Protein AF-A0A0G0CCH8-F1 (afdb_monomer_lite)

Secondary structure (DSSP, 8-state):
--HHHHHHHHHHHHHHHHHHHHHHS--PPPHHHHHHHHHHHHHHHHHHTT-HHHHHHHHHHHHHHHHHHTT--SSHHHHHHHTGGG-S-HHHHHHHHHHHHHHHHSTT----HHHHHHHHHHHHHHHHHTT---

pLDDT: mean 93.53, std 8.21, range [60.0, 98.62]

Sequence (134 aa):
MDLIFLFIIIFIIADILFAFFIIKKRKKISAKDLKFIKNKWQKIKNIFENDPKSAILEADKVLDLILFKKGYQGSTGEKLKKSAKLFSNLNEIWHAHKTRNKIAHEIDYSISSAESQKVLKIFEKAFKDLGIEL

Structure (mmCIF, N/CA/C/O backbone):
data_AF-A0A0G0CCH8-F1
#
_entry.id   AF-A0A0G0CCH8-F1
#
loop_
_atom_site.group_PDB
_atom_site.id
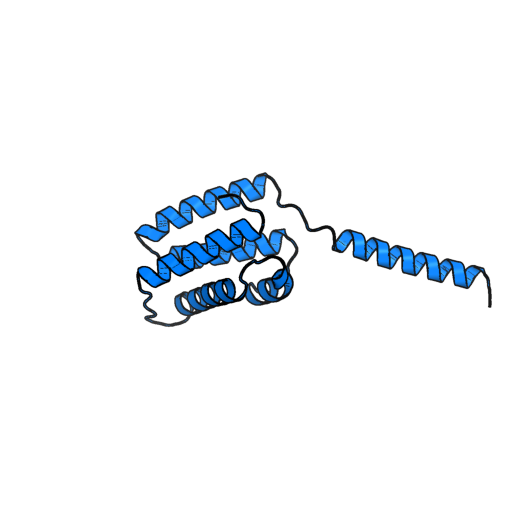_atom_site.type_symbol
_atom_site.label_atom_id
_atom_site.label_alt_id
_atom_site.label_comp_id
_atom_site.label_asym_id
_atom_site.label_entity_id
_atom_site.label_seq_id
_atom_site.pdbx_PDB_ins_code
_atom_site.Cartn_x
_atom_site.Cartn_y
_atom_site.Cartn_z
_atom_site.occupancy
_atom_site.B_iso_or_equiv
_atom_site.auth_seq_id
_atom_site.auth_comp_id
_atom_site.auth_asym_id
_atom_site.auth_atom_id
_atom_site.pdbx_PDB_model_num
ATOM 1 N N . MET A 1 1 ? -48.882 5.671 26.651 1.00 61.50 1 MET A N 1
ATOM 2 C CA . MET A 1 1 ? -47.638 5.741 25.847 1.00 61.50 1 MET A CA 1
ATOM 3 C C . MET A 1 1 ? -46.535 6.007 26.837 1.00 61.50 1 MET A C 1
ATOM 5 O O . MET A 1 1 ? -46.358 7.133 27.286 1.00 61.50 1 MET A O 1
ATOM 9 N N . ASP A 1 2 ? -45.955 4.917 27.315 1.00 79.81 2 ASP A N 1
ATOM 10 C CA . ASP A 1 2 ? -45.520 4.819 28.703 1.00 79.81 2 ASP A CA 1
ATOM 11 C C . ASP A 1 2 ? -44.052 5.211 28.828 1.00 79.81 2 ASP A C 1
ATOM 13 O O . ASP A 1 2 ? -43.242 4.869 27.969 1.00 79.81 2 ASP A O 1
ATOM 17 N N . LEU A 1 3 ? -43.702 5.925 29.900 1.00 86.00 3 LEU A N 1
ATOM 18 C CA . LEU A 1 3 ? -42.348 6.418 30.193 1.00 86.00 3 LEU A CA 1
ATOM 19 C C . LEU A 1 3 ? -41.266 5.329 30.020 1.00 86.00 3 LEU A C 1
ATOM 21 O O . LEU A 1 3 ? -40.156 5.597 29.569 1.00 86.00 3 LEU A O 1
ATOM 25 N N . ILE A 1 4 ? -41.635 4.081 30.309 1.00 90.44 4 ILE A N 1
ATOM 26 C CA . ILE A 1 4 ? -40.831 2.867 30.129 1.00 90.44 4 ILE A CA 1
ATOM 27 C C . ILE A 1 4 ? -40.389 2.685 28.667 1.00 90.44 4 ILE A C 1
ATOM 29 O O . ILE A 1 4 ? -39.230 2.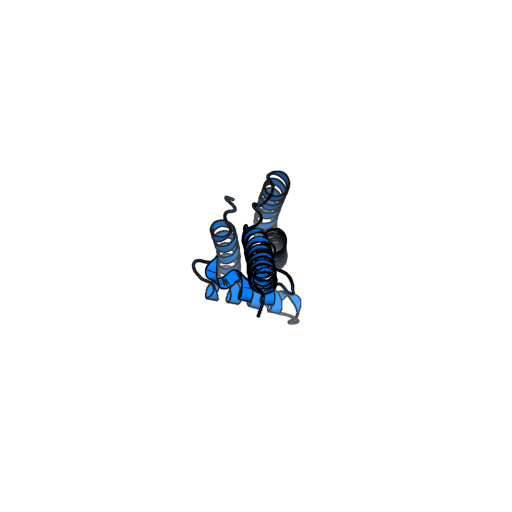373 28.401 1.00 90.44 4 ILE A O 1
ATOM 33 N N . PHE A 1 5 ? -41.281 2.929 27.709 1.00 91.25 5 PHE A N 1
ATOM 34 C CA . PHE A 1 5 ? -40.999 2.800 26.281 1.00 91.25 5 PHE A CA 1
ATOM 35 C C . PHE A 1 5 ? -39.966 3.838 25.813 1.00 91.25 5 PHE A C 1
ATOM 37 O O . PHE A 1 5 ? -39.101 3.532 24.993 1.00 91.25 5 PHE A O 1
ATOM 44 N N . LEU A 1 6 ? -40.001 5.048 26.387 1.00 90.00 6 LEU A N 1
ATOM 45 C CA . LEU A 1 6 ? -39.021 6.103 26.112 1.00 90.00 6 LEU A CA 1
ATOM 46 C C . LEU A 1 6 ? -37.619 5.706 26.604 1.00 90.00 6 LEU A C 1
ATOM 48 O O . LEU A 1 6 ? -36.638 5.879 25.882 1.00 90.00 6 LEU A O 1
ATOM 52 N N . PHE A 1 7 ? -37.527 5.121 27.804 1.00 93.94 7 PHE A N 1
ATOM 53 C CA . PHE A 1 7 ? -36.258 4.643 28.361 1.00 93.94 7 PHE A CA 1
ATOM 54 C C . PHE A 1 7 ? -35.638 3.515 27.529 1.00 93.94 7 PHE A C 1
ATOM 56 O O . PHE A 1 7 ? -34.432 3.539 27.292 1.00 93.94 7 PHE A O 1
ATOM 63 N N . ILE A 1 8 ? -36.448 2.576 27.028 1.00 94.06 8 ILE A N 1
ATOM 64 C CA . ILE A 1 8 ? -35.974 1.482 26.163 1.00 94.06 8 ILE A CA 1
ATOM 65 C C . ILE A 1 8 ? -35.380 2.034 24.859 1.00 94.06 8 ILE A C 1
ATOM 67 O O . ILE A 1 8 ? -34.298 1.618 24.449 1.00 94.06 8 ILE A O 1
ATOM 71 N N . ILE A 1 9 ? -36.043 3.011 24.229 1.00 94.50 9 ILE A N 1
ATOM 72 C CA . ILE A 1 9 ? -35.550 3.639 22.993 1.00 94.50 9 ILE A CA 1
ATOM 73 C C . ILE A 1 9 ? -34.215 4.355 23.234 1.00 94.50 9 ILE A C 1
ATOM 75 O O . ILE A 1 9 ? -33.287 4.202 22.440 1.00 94.50 9 ILE A O 1
ATOM 79 N N . ILE A 1 10 ? -34.090 5.100 24.336 1.00 95.00 10 ILE A N 1
ATOM 80 C CA . ILE A 1 10 ? -32.844 5.797 24.689 1.00 95.00 10 ILE A CA 1
ATOM 81 C C . ILE A 1 10 ? -31.700 4.798 24.894 1.00 95.00 10 ILE A C 1
ATOM 83 O O . ILE A 1 10 ? -30.597 5.037 24.404 1.00 95.00 10 ILE A O 1
ATOM 87 N N . PHE A 1 11 ? -31.962 3.671 25.563 1.00 95.88 11 PHE A N 1
ATOM 88 C CA . PHE A 1 11 ? -30.954 2.636 25.794 1.00 95.88 11 PHE A CA 1
ATOM 89 C C . PHE A 1 11 ? -30.474 2.004 24.481 1.00 95.88 11 PHE A C 1
ATOM 91 O O . PHE A 1 11 ? -29.273 1.935 24.238 1.00 95.88 11 PHE A O 1
ATOM 98 N N . ILE A 1 12 ? -31.400 1.657 23.579 1.00 95.81 12 ILE A N 1
ATOM 99 C CA . ILE A 1 12 ? -31.066 1.107 22.255 1.00 95.81 12 ILE A CA 1
ATOM 100 C C . ILE A 1 12 ? -30.228 2.102 21.442 1.00 95.81 12 ILE A C 1
ATOM 102 O O . ILE A 1 12 ? -29.240 1.722 20.813 1.00 95.81 12 ILE A O 1
ATOM 106 N N . ILE A 1 13 ? -30.587 3.389 21.459 1.00 94.75 13 ILE A N 1
ATOM 107 C CA . ILE A 1 13 ? -29.817 4.429 20.766 1.00 94.75 13 ILE A CA 1
ATOM 108 C C . ILE A 1 13 ? -28.420 4.562 21.383 1.00 94.75 13 ILE A C 1
ATOM 110 O O . ILE A 1 13 ? -27.440 4.651 20.643 1.00 94.75 13 ILE A O 1
ATOM 114 N N . ALA A 1 14 ? -28.306 4.546 22.713 1.00 93.69 14 ALA A N 1
ATOM 115 C CA . ALA A 1 14 ? -27.023 4.608 23.405 1.00 93.69 14 ALA A CA 1
ATOM 116 C C . ALA A 1 14 ? -26.126 3.413 23.049 1.00 93.69 14 ALA A C 1
ATOM 118 O O . ALA A 1 14 ? -24.955 3.620 22.733 1.00 93.69 14 ALA A O 1
ATOM 119 N N . ASP A 1 15 ? -26.676 2.199 22.997 1.00 89.25 15 ASP A N 1
ATOM 120 C CA . ASP A 1 15 ? -25.946 0.989 22.611 1.00 89.25 15 ASP A CA 1
ATOM 121 C C . ASP A 1 15 ? -25.486 1.034 21.147 1.00 89.25 15 ASP A C 1
ATOM 123 O O . ASP A 1 15 ? -24.342 0.689 20.840 1.00 89.25 15 ASP A O 1
ATOM 127 N N . ILE A 1 16 ? -26.325 1.536 20.234 1.00 90.81 16 ILE A N 1
ATOM 128 C CA . ILE A 1 16 ? -25.956 1.731 18.822 1.00 90.81 16 ILE A CA 1
ATOM 129 C C . ILE A 1 16 ? -24.841 2.774 18.693 1.00 90.81 16 ILE A C 1
ATOM 131 O O . ILE A 1 16 ? -23.863 2.553 17.972 1.00 90.81 16 ILE A O 1
ATOM 135 N N . LEU A 1 17 ? -24.951 3.903 19.398 1.00 88.12 17 LEU A N 1
ATOM 136 C CA . LEU A 1 17 ? -23.929 4.951 19.399 1.00 88.12 17 LEU A CA 1
ATOM 137 C C . LEU A 1 17 ? -22.618 4.458 20.022 1.00 88.12 17 LEU A C 1
ATOM 139 O O . LEU A 1 17 ? -21.541 4.763 19.505 1.00 88.12 17 LEU A O 1
ATOM 143 N N . PHE A 1 18 ? -22.693 3.657 21.085 1.00 84.50 18 PHE A N 1
ATOM 144 C CA . PHE A 1 18 ? -21.539 3.054 21.742 1.00 84.50 18 PHE A CA 1
ATOM 145 C C . PHE A 1 18 ? -20.847 2.027 20.837 1.00 84.50 18 PHE A C 1
ATOM 147 O O . PHE A 1 18 ? -19.631 2.096 20.639 1.00 84.50 18 PHE A O 1
ATOM 154 N N . ALA A 1 19 ? -21.608 1.136 20.195 1.00 79.81 19 ALA A N 1
ATOM 155 C CA . ALA A 1 19 ? -21.085 0.203 19.200 1.00 79.81 19 ALA A CA 1
ATOM 156 C C . ALA A 1 19 ? -20.429 0.950 18.027 1.00 79.81 19 ALA A C 1
ATOM 158 O O . ALA A 1 19 ? -19.303 0.634 17.632 1.00 79.81 19 ALA A O 1
ATOM 159 N N . PHE A 1 20 ? -21.074 2.006 17.521 1.00 78.62 20 PHE A N 1
ATOM 160 C CA . PHE A 1 20 ? -20.520 2.860 16.472 1.00 78.62 20 PHE A CA 1
ATOM 161 C C . PHE A 1 20 ? -19.217 3.544 16.911 1.00 78.62 20 PHE A C 1
ATOM 163 O O . PHE A 1 20 ? -18.257 3.613 16.139 1.00 78.62 20 PHE A O 1
ATOM 170 N N . PHE A 1 21 ? -19.134 3.999 18.163 1.00 75.44 21 PHE A N 1
ATOM 171 C CA . PHE A 1 21 ? -17.932 4.603 18.734 1.00 75.44 21 PHE A CA 1
ATOM 172 C C . PHE A 1 21 ? -16.766 3.605 18.842 1.00 75.44 21 PHE A C 1
ATOM 174 O O . PHE A 1 21 ? -15.637 3.935 18.466 1.00 75.44 21 PHE A O 1
ATOM 181 N N . ILE A 1 22 ? -17.032 2.366 19.270 1.00 69.44 22 ILE A N 1
ATOM 182 C CA . ILE A 1 22 ? -16.036 1.283 19.322 1.00 69.44 22 ILE A CA 1
ATOM 183 C C . ILE A 1 22 ? -15.526 0.934 17.916 1.00 69.44 22 ILE A C 1
ATOM 185 O O . ILE A 1 22 ? -14.317 0.809 17.716 1.00 69.44 22 ILE A O 1
ATOM 189 N N . ILE A 1 23 ? -16.418 0.850 16.924 1.00 65.12 23 ILE A N 1
ATOM 190 C CA . ILE A 1 23 ? -16.061 0.572 15.522 1.00 65.12 23 ILE A CA 1
ATOM 191 C C . ILE A 1 23 ? -15.196 1.699 14.933 1.00 65.12 23 ILE A C 1
ATOM 193 O O . ILE A 1 23 ? -14.294 1.449 14.131 1.00 65.12 23 ILE A O 1
ATOM 197 N N . LYS A 1 24 ? -15.430 2.952 15.342 1.00 61.81 24 LYS A N 1
ATOM 198 C CA . LYS A 1 24 ? -14.725 4.128 14.812 1.00 61.81 24 LYS A CA 1
ATOM 199 C C . LYS A 1 24 ? -13.330 4.337 15.414 1.00 61.81 24 LYS A C 1
ATOM 201 O O . LYS A 1 24 ? -12.538 5.099 14.847 1.00 61.81 24 LYS A O 1
ATOM 206 N N . LYS A 1 25 ? -12.985 3.661 16.519 1.00 60.00 25 LYS A N 1
ATOM 207 C CA . LYS A 1 25 ? -11.616 3.653 17.060 1.00 60.00 25 LYS A CA 1
ATOM 208 C C . LYS A 1 25 ? -10.693 2.963 16.049 1.00 60.00 25 LYS A C 1
ATOM 210 O O . LYS A 1 25 ? -10.585 1.741 16.002 1.00 60.00 25 LYS A O 1
ATOM 215 N N . ARG A 1 26 ? -10.023 3.765 15.213 1.00 60.94 26 ARG A N 1
ATOM 216 C CA . ARG A 1 26 ? -9.027 3.299 14.236 1.00 60.94 26 ARG A CA 1
ATOM 217 C C . ARG A 1 26 ? -8.029 2.386 14.952 1.00 60.94 26 ARG A C 1
ATOM 219 O O . ARG A 1 26 ? -7.320 2.847 15.847 1.00 60.94 26 ARG A O 1
ATOM 226 N N . LYS A 1 27 ? -7.978 1.100 14.582 1.00 69.19 27 LYS A N 1
ATOM 227 C CA . LYS A 1 27 ? -7.039 0.144 15.185 1.00 69.19 27 LYS A CA 1
ATOM 228 C C . LYS A 1 27 ? -5.613 0.649 14.963 1.00 69.19 27 LYS A C 1
ATOM 230 O O . LYS A 1 27 ? -5.151 0.764 13.825 1.00 69.19 27 LYS A O 1
ATOM 235 N N . LYS A 1 28 ? -4.929 0.995 16.056 1.00 80.38 28 LYS A N 1
ATOM 236 C CA . LYS A 1 28 ? -3.506 1.340 16.032 1.00 80.38 28 LYS A CA 1
ATOM 237 C C . LYS A 1 28 ? -2.727 0.084 15.642 1.00 80.38 28 LYS A C 1
ATOM 239 O O . LYS A 1 28 ? -3.009 -1.000 16.147 1.00 80.38 28 LYS A O 1
ATOM 244 N N . ILE A 1 29 ? -1.776 0.228 14.726 1.00 88.81 29 ILE A N 1
ATOM 245 C CA . ILE A 1 29 ? -0.931 -0.887 14.289 1.00 88.81 29 ILE A CA 1
ATOM 246 C C . ILE A 1 29 ? -0.030 -1.289 15.459 1.00 88.81 29 ILE A C 1
ATOM 248 O O . ILE A 1 29 ? 0.545 -0.426 16.124 1.00 88.81 29 ILE A O 1
ATOM 252 N N . SER A 1 30 ? 0.057 -2.592 15.739 1.00 92.19 30 SER A N 1
ATOM 253 C CA . SER A 1 30 ? 0.870 -3.102 16.845 1.00 92.19 30 SER A CA 1
ATOM 254 C C . SER A 1 30 ? 2.365 -2.878 16.582 1.00 92.19 30 SER A C 1
ATOM 256 O O . SER A 1 30 ? 2.803 -2.853 15.432 1.00 92.19 30 SER A O 1
ATOM 258 N N . ALA A 1 31 ? 3.180 -2.773 17.636 1.00 92.75 31 ALA A N 1
ATOM 259 C CA . ALA A 1 31 ? 4.632 -2.614 17.487 1.00 92.75 31 ALA A CA 1
ATOM 260 C C . ALA A 1 31 ? 5.274 -3.784 16.713 1.00 92.75 31 ALA A C 1
ATOM 262 O O . ALA A 1 31 ? 6.181 -3.584 15.905 1.00 92.75 31 ALA A O 1
ATOM 263 N N . LYS A 1 32 ? 4.761 -5.006 16.915 1.00 94.50 32 LYS A N 1
ATOM 264 C CA . LYS A 1 32 ? 5.193 -6.209 16.192 1.00 94.50 32 LYS A CA 1
ATOM 265 C C . LYS A 1 32 ? 4.890 -6.106 14.696 1.00 94.50 32 LYS A C 1
ATOM 267 O O . LYS A 1 32 ? 5.775 -6.364 13.884 1.00 94.50 32 LYS A O 1
ATOM 272 N N . ASP A 1 33 ? 3.668 -5.708 14.338 1.00 94.69 33 ASP A N 1
ATOM 273 C CA . ASP A 1 33 ? 3.279 -5.516 12.936 1.00 94.69 33 ASP A CA 1
ATOM 274 C C . ASP A 1 33 ? 4.094 -4.389 12.289 1.00 94.69 33 ASP A C 1
ATOM 276 O O . ASP A 1 33 ? 4.556 -4.534 11.162 1.00 94.69 33 ASP A O 1
ATOM 280 N N . LEU A 1 34 ? 4.342 -3.294 13.014 1.00 95.50 34 LEU A N 1
ATOM 281 C CA . LEU A 1 34 ? 5.158 -2.181 12.529 1.00 95.50 34 LEU A CA 1
ATOM 282 C C . LEU A 1 34 ? 6.601 -2.619 12.238 1.00 95.50 34 LEU A C 1
ATOM 284 O O . LEU A 1 34 ? 7.130 -2.313 11.171 1.00 95.50 34 LEU A O 1
ATOM 288 N N . LYS A 1 35 ? 7.221 -3.400 13.134 1.00 96.44 35 LYS A N 1
ATOM 289 C CA . LYS A 1 35 ? 8.546 -3.997 12.894 1.00 96.44 35 LYS A CA 1
ATOM 290 C C . LYS A 1 35 ? 8.535 -4.918 11.670 1.00 96.44 35 LYS A C 1
ATOM 292 O O . LYS A 1 35 ? 9.458 -4.876 10.860 1.00 96.44 35 LYS A O 1
ATOM 297 N N . PHE A 1 36 ? 7.489 -5.728 11.509 1.00 96.81 36 PHE A N 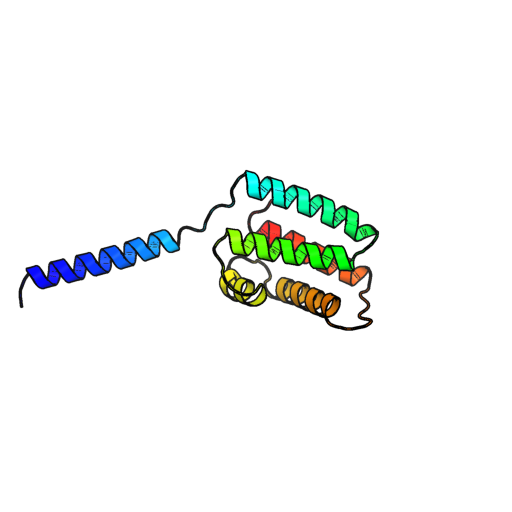1
ATOM 298 C CA . PHE A 1 36 ? 7.333 -6.600 10.345 1.00 96.81 36 PHE A CA 1
ATOM 299 C C . PHE A 1 36 ? 7.230 -5.806 9.034 1.00 96.81 36 PHE A C 1
ATOM 301 O O . PHE A 1 36 ? 7.945 -6.119 8.082 1.00 96.81 36 PHE A O 1
ATOM 308 N N . ILE A 1 37 ? 6.398 -4.761 8.998 1.00 97.81 37 ILE A N 1
ATOM 309 C CA . ILE A 1 37 ? 6.221 -3.881 7.833 1.00 97.81 37 ILE A CA 1
ATOM 310 C C . ILE A 1 37 ? 7.544 -3.199 7.468 1.00 97.81 37 ILE A C 1
ATOM 312 O O . ILE A 1 37 ? 7.952 -3.263 6.311 1.00 97.81 37 ILE A O 1
ATOM 316 N N . LYS A 1 38 ? 8.260 -2.626 8.448 1.00 97.62 38 LYS A N 1
ATOM 317 C CA . LYS A 1 38 ? 9.581 -2.008 8.231 1.00 97.62 38 LYS A CA 1
ATOM 318 C C . LYS A 1 38 ? 10.575 -2.993 7.617 1.00 97.62 38 LYS A C 1
ATOM 320 O O . LYS A 1 38 ? 11.198 -2.695 6.602 1.00 97.62 38 LYS A O 1
ATOM 325 N N . ASN A 1 39 ? 10.675 -4.200 8.176 1.00 97.81 39 ASN A N 1
ATOM 326 C CA . ASN A 1 39 ? 11.563 -5.237 7.647 1.00 97.81 39 ASN A CA 1
ATOM 327 C C . ASN A 1 39 ? 11.182 -5.657 6.221 1.00 97.81 39 ASN A C 1
ATOM 329 O O . ASN A 1 39 ? 12.059 -5.887 5.389 1.00 97.81 39 ASN A O 1
ATOM 333 N N . LYS A 1 40 ? 9.881 -5.758 5.923 1.00 97.94 40 LYS A N 1
ATOM 334 C CA . LYS A 1 40 ? 9.393 -6.043 4.569 1.00 97.94 40 LYS A CA 1
ATOM 335 C C . LYS A 1 40 ? 9.745 -4.924 3.596 1.00 97.94 40 LYS A C 1
ATOM 337 O O . LYS A 1 40 ? 10.211 -5.228 2.505 1.00 97.94 40 LYS A O 1
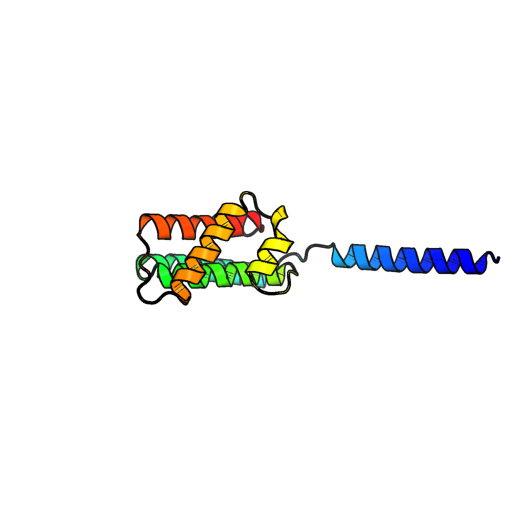ATOM 342 N N . TRP A 1 41 ? 9.610 -3.665 4.002 1.00 98.12 41 TRP A N 1
ATOM 343 C CA . TRP A 1 41 ? 9.979 -2.529 3.164 1.00 98.12 41 TRP A CA 1
ATOM 344 C C . TRP A 1 41 ? 11.467 -2.512 2.804 1.00 98.12 41 TRP A C 1
ATOM 346 O O . TRP A 1 41 ? 11.810 -2.336 1.639 1.00 98.12 41 TRP A O 1
ATOM 356 N N . GLN A 1 42 ? 12.360 -2.780 3.763 1.00 97.75 42 GLN A N 1
ATOM 357 C CA . GLN A 1 42 ? 13.797 -2.874 3.465 1.00 97.75 42 GLN A CA 1
ATOM 358 C C . GLN A 1 42 ? 14.097 -3.982 2.443 1.00 97.75 42 GLN A C 1
ATOM 360 O O . GLN A 1 42 ? 14.868 -3.771 1.512 1.00 97.75 42 GLN A O 1
ATOM 365 N N . LYS A 1 43 ? 13.429 -5.138 2.553 1.00 97.69 43 LYS A N 1
ATOM 366 C CA . LYS A 1 43 ? 13.555 -6.216 1.558 1.00 97.69 43 LYS A CA 1
ATOM 367 C C . LYS A 1 43 ? 13.042 -5.799 0.181 1.00 97.69 43 LYS A C 1
ATOM 369 O O . LYS A 1 43 ? 13.692 -6.111 -0.807 1.00 97.69 43 LYS A O 1
ATOM 374 N N . ILE A 1 44 ? 11.912 -5.093 0.116 1.00 98.38 44 ILE A N 1
ATOM 375 C CA . ILE A 1 44 ? 11.351 -4.582 -1.143 1.00 98.38 44 ILE A CA 1
ATOM 376 C C . ILE A 1 44 ? 12.354 -3.661 -1.842 1.00 98.38 44 ILE A C 1
ATOM 378 O O . ILE A 1 44 ? 12.591 -3.838 -3.032 1.00 98.38 44 ILE A O 1
ATOM 382 N N . LYS A 1 45 ? 12.991 -2.739 -1.109 1.00 97.56 45 LYS A N 1
ATOM 383 C CA . LYS A 1 45 ? 14.030 -1.863 -1.674 1.00 97.56 45 LYS A CA 1
ATOM 384 C C . LYS A 1 45 ? 15.212 -2.655 -2.236 1.00 97.56 45 LYS A C 1
ATOM 386 O O . LYS A 1 45 ? 15.653 -2.367 -3.337 1.00 97.56 45 LYS A O 1
ATOM 391 N N . ASN A 1 46 ? 15.671 -3.690 -1.532 1.00 97.25 46 ASN A N 1
ATOM 392 C CA . ASN A 1 46 ? 16.769 -4.532 -2.023 1.00 97.25 46 ASN A CA 1
ATOM 393 C C . ASN A 1 46 ? 16.383 -5.336 -3.276 1.00 97.25 46 ASN A C 1
ATOM 395 O O . ASN A 1 46 ? 17.212 -5.540 -4.158 1.00 97.25 46 ASN A O 1
ATOM 399 N N . ILE A 1 47 ? 15.135 -5.812 -3.352 1.00 96.56 47 ILE A N 1
ATOM 400 C CA . ILE A 1 47 ? 14.621 -6.523 -4.531 1.00 96.56 47 ILE A CA 1
ATOM 401 C C . ILE A 1 47 ? 14.519 -5.566 -5.718 1.00 96.56 47 ILE A C 1
ATOM 403 O O . ILE A 1 47 ? 14.848 -5.959 -6.830 1.00 96.56 47 ILE A O 1
ATOM 407 N N . PHE A 1 48 ? 14.098 -4.322 -5.484 1.00 97.81 48 PHE A N 1
ATOM 408 C CA . PHE A 1 48 ? 13.795 -3.356 -6.535 1.00 97.81 48 PHE A CA 1
ATOM 409 C C . PHE A 1 48 ? 14.961 -3.098 -7.497 1.00 97.81 48 PHE A C 1
ATOM 411 O O . PHE A 1 48 ? 14.720 -2.940 -8.688 1.00 97.81 48 PHE A O 1
ATOM 418 N N . GLU A 1 49 ? 16.203 -3.121 -7.010 1.00 93.44 49 GLU A N 1
ATOM 419 C CA . GLU A 1 49 ? 17.397 -2.922 -7.844 1.00 93.44 49 GLU A CA 1
ATOM 420 C C . GLU A 1 49 ? 17.554 -3.993 -8.936 1.00 93.44 49 GLU A C 1
ATOM 422 O O . GLU A 1 49 ? 18.041 -3.705 -10.025 1.00 93.44 49 GLU A O 1
ATOM 427 N N . ASN A 1 50 ? 17.117 -5.226 -8.662 1.00 96.19 50 ASN A N 1
ATOM 428 C CA . ASN A 1 50 ? 17.293 -6.367 -9.566 1.00 96.19 50 ASN A CA 1
ATOM 429 C C . ASN A 1 50 ? 15.983 -6.795 -10.239 1.00 96.19 50 ASN A C 1
ATOM 431 O O . ASN A 1 50 ? 15.983 -7.255 -11.377 1.00 96.19 50 ASN A O 1
ATOM 435 N N . ASP A 1 51 ? 14.862 -6.652 -9.534 1.00 97.44 51 ASP A N 1
ATOM 436 C CA . ASP A 1 51 ? 13.530 -7.023 -9.999 1.00 97.44 51 ASP A CA 1
ATOM 437 C C . ASP A 1 51 ? 12.480 -5.984 -9.553 1.00 97.44 51 ASP A C 1
ATOM 439 O O . ASP A 1 51 ? 11.753 -6.169 -8.562 1.00 97.44 51 ASP A O 1
ATOM 443 N N . PRO A 1 52 ? 12.363 -4.868 -10.299 1.00 97.44 52 PRO A N 1
ATOM 444 C CA . PRO A 1 52 ? 11.395 -3.818 -10.006 1.00 97.44 52 PRO A CA 1
ATOM 445 C C . PRO A 1 52 ? 9.942 -4.308 -10.008 1.00 97.44 52 PRO A C 1
ATOM 447 O O . PRO A 1 52 ? 9.118 -3.812 -9.238 1.00 97.44 52 PRO A O 1
ATOM 450 N N . LYS A 1 53 ? 9.606 -5.284 -10.863 1.00 97.88 53 LYS A N 1
ATOM 451 C CA . LYS A 1 53 ? 8.238 -5.802 -10.995 1.00 97.88 53 LYS A CA 1
ATOM 452 C C . LYS A 1 53 ? 7.826 -6.558 -9.736 1.00 97.88 53 LYS A C 1
ATOM 454 O O . LYS A 1 53 ? 6.766 -6.270 -9.172 1.00 97.88 53 LYS A O 1
ATOM 459 N N . SER A 1 54 ? 8.679 -7.461 -9.254 1.00 97.81 54 SER A N 1
ATOM 460 C CA . SER A 1 54 ? 8.429 -8.191 -8.006 1.00 97.81 54 SER A CA 1
ATOM 461 C C . SER A 1 54 ? 8.379 -7.263 -6.797 1.00 97.81 54 SER A C 1
ATOM 463 O O . SER A 1 54 ? 7.506 -7.416 -5.941 1.00 97.81 54 SER A O 1
ATOM 465 N N . ALA A 1 55 ? 9.248 -6.251 -6.739 1.00 98.44 55 ALA A N 1
ATOM 466 C CA . ALA A 1 55 ? 9.212 -5.250 -5.675 1.00 98.44 55 ALA A CA 1
ATOM 467 C C . ALA A 1 55 ? 7.881 -4.474 -5.640 1.00 98.44 55 ALA A C 1
ATOM 469 O O . ALA A 1 55 ? 7.312 -4.284 -4.564 1.00 98.44 55 ALA A O 1
ATOM 470 N N . ILE A 1 56 ? 7.342 -4.082 -6.801 1.00 98.62 56 ILE A N 1
ATOM 471 C CA . ILE A 1 56 ? 6.039 -3.404 -6.910 1.00 98.62 56 ILE A CA 1
ATOM 472 C C . ILE A 1 56 ? 4.889 -4.316 -6.460 1.00 98.62 56 ILE A C 1
ATOM 474 O O . ILE A 1 56 ? 4.002 -3.874 -5.725 1.00 98.62 56 ILE A O 1
ATOM 478 N N . LEU A 1 57 ? 4.909 -5.595 -6.854 1.00 98.44 57 LEU A N 1
ATOM 479 C CA . LEU A 1 57 ? 3.916 -6.581 -6.413 1.00 98.44 57 LEU A CA 1
ATOM 480 C C . LEU A 1 57 ? 3.923 -6.744 -4.887 1.00 98.44 57 LEU A C 1
ATOM 482 O O . LEU A 1 57 ? 2.866 -6.747 -4.255 1.00 98.44 57 LEU A O 1
ATOM 486 N N . GLU A 1 58 ? 5.106 -6.857 -4.285 1.00 98.44 58 GLU A N 1
ATOM 487 C CA . GLU A 1 58 ? 5.255 -6.977 -2.833 1.00 98.44 58 GLU A CA 1
ATOM 488 C C . GLU A 1 58 ? 4.865 -5.687 -2.094 1.00 98.44 58 GLU A C 1
ATOM 490 O O . GLU A 1 58 ? 4.248 -5.759 -1.030 1.00 98.44 58 GLU A O 1
ATOM 495 N N . ALA A 1 59 ? 5.150 -4.509 -2.657 1.00 98.56 59 ALA A N 1
ATOM 496 C CA . ALA A 1 59 ? 4.732 -3.232 -2.082 1.00 98.56 59 ALA A CA 1
ATOM 497 C C . ALA A 1 59 ? 3.201 -3.122 -1.978 1.00 98.56 59 ALA A C 1
ATOM 499 O O . ALA A 1 59 ? 2.680 -2.767 -0.919 1.00 98.56 59 ALA A O 1
ATOM 500 N N . ASP A 1 60 ? 2.458 -3.514 -3.014 1.00 98.62 60 ASP A N 1
ATOM 501 C CA . ASP A 1 60 ? 0.992 -3.507 -2.961 1.00 98.62 60 ASP A CA 1
ATOM 502 C C . ASP A 1 60 ? 0.434 -4.528 -1.948 1.00 98.62 60 ASP A C 1
ATOM 504 O O . ASP A 1 60 ? -0.527 -4.234 -1.236 1.00 98.62 60 ASP A O 1
ATOM 508 N N . LYS A 1 61 ? 1.078 -5.694 -1.780 1.00 98.38 61 LYS A N 1
ATOM 509 C CA . LYS A 1 61 ? 0.718 -6.645 -0.706 1.00 98.38 61 LYS A CA 1
ATOM 510 C C . LYS A 1 61 ? 0.928 -6.042 0.685 1.00 98.38 61 LYS A C 1
ATOM 512 O O . LYS A 1 61 ? 0.117 -6.268 1.585 1.00 98.38 61 LYS A O 1
ATOM 517 N N . VAL A 1 62 ? 2.001 -5.272 0.883 1.00 98.44 62 VAL A N 1
ATOM 518 C CA . VAL A 1 62 ? 2.240 -4.558 2.148 1.00 98.44 62 VAL A CA 1
ATOM 519 C C . VAL A 1 62 ? 1.177 -3.480 2.369 1.00 98.44 62 VAL A C 1
ATOM 521 O O . VAL A 1 62 ? 0.659 -3.375 3.481 1.00 98.44 62 VAL A O 1
ATOM 524 N N . LEU A 1 63 ? 0.786 -2.737 1.327 1.00 98.44 63 LEU A N 1
ATOM 525 C CA . LEU A 1 63 ? -0.329 -1.786 1.399 1.00 98.44 63 LEU A CA 1
ATOM 526 C C . LEU A 1 63 ? -1.623 -2.470 1.848 1.00 98.44 63 LEU A C 1
ATOM 528 O O . LEU A 1 63 ? -2.276 -2.009 2.788 1.00 98.44 63 LEU A O 1
ATOM 532 N N . ASP A 1 64 ? -1.964 -3.593 1.217 1.00 98.31 64 ASP A N 1
ATOM 533 C CA . ASP A 1 64 ? -3.150 -4.375 1.550 1.00 98.31 64 ASP A CA 1
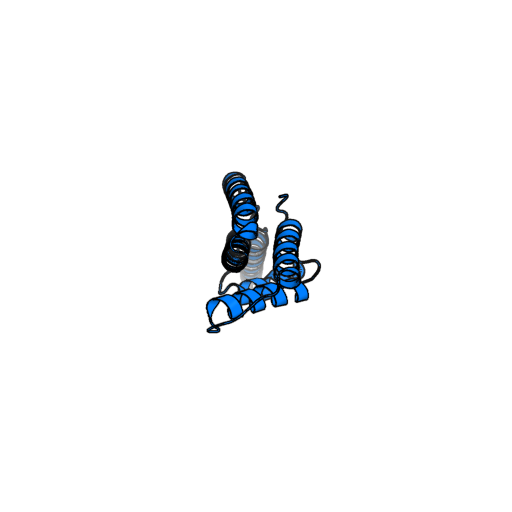ATOM 534 C C . ASP A 1 64 ? -3.137 -4.847 3.012 1.00 98.31 64 ASP A C 1
ATOM 536 O O . ASP A 1 64 ? -4.133 -4.687 3.724 1.00 98.31 64 ASP A O 1
ATOM 540 N N . LEU A 1 65 ? -1.987 -5.341 3.486 1.00 97.62 65 LEU A N 1
ATOM 541 C CA . LEU A 1 65 ? -1.789 -5.750 4.875 1.00 97.62 65 LEU A CA 1
ATOM 542 C C . LEU A 1 65 ? -1.992 -4.582 5.848 1.00 97.62 65 LEU A C 1
ATOM 544 O O . LEU A 1 65 ? -2.676 -4.745 6.859 1.00 97.62 65 LEU A O 1
ATOM 548 N N . ILE A 1 66 ? -1.420 -3.406 5.568 1.00 97.31 66 ILE A N 1
ATOM 549 C CA . ILE A 1 66 ? -1.564 -2.222 6.430 1.00 97.31 66 ILE A CA 1
ATOM 550 C C . ILE A 1 66 ? -3.038 -1.811 6.520 1.00 97.31 66 ILE A C 1
ATOM 552 O O . ILE A 1 66 ? -3.548 -1.559 7.616 1.00 97.31 66 ILE A O 1
ATOM 556 N N . LEU A 1 67 ? -3.743 -1.774 5.387 1.00 96.38 67 LEU A N 1
ATOM 557 C CA . LEU A 1 67 ? -5.165 -1.433 5.341 1.00 96.38 67 LEU A CA 1
ATOM 558 C C . LEU A 1 67 ? -6.019 -2.471 6.078 1.00 96.38 67 LEU A C 1
ATOM 560 O O . LEU A 1 67 ? -6.884 -2.100 6.875 1.00 96.38 67 LEU A O 1
ATOM 564 N N . PHE A 1 68 ? -5.725 -3.758 5.898 1.00 95.56 68 PHE A N 1
ATOM 565 C CA . PHE A 1 68 ? -6.369 -4.833 6.647 1.00 95.56 68 PHE A CA 1
ATOM 566 C C . PHE A 1 68 ? -6.174 -4.667 8.160 1.00 95.56 68 PHE A C 1
ATOM 568 O O . PHE A 1 68 ? -7.139 -4.704 8.926 1.00 95.56 68 PHE A O 1
ATOM 575 N N . LYS A 1 69 ? -4.943 -4.391 8.607 1.00 93.56 69 LYS A N 1
ATOM 576 C CA . LYS A 1 69 ? -4.622 -4.165 10.027 1.00 93.56 69 LYS A CA 1
ATOM 577 C C . LYS A 1 69 ? -5.321 -2.932 10.604 1.00 93.56 69 LYS A C 1
ATOM 579 O O . LYS A 1 69 ? -5.666 -2.930 11.785 1.00 93.56 69 LYS A O 1
ATOM 584 N N . LYS A 1 70 ? -5.597 -1.917 9.780 1.00 91.88 70 LYS A N 1
ATOM 585 C CA . LYS A 1 70 ? -6.409 -0.744 10.149 1.00 91.88 70 LYS A CA 1
ATOM 586 C C . LYS A 1 70 ? -7.922 -1.006 10.155 1.00 91.88 70 LYS A C 1
ATOM 588 O O . LYS A 1 70 ? -8.675 -0.115 10.540 1.00 91.88 70 LYS A O 1
ATOM 593 N N . GLY A 1 71 ? -8.362 -2.212 9.794 1.00 91.75 71 GLY A N 1
ATOM 594 C CA . GLY A 1 71 ? -9.759 -2.644 9.860 1.00 91.75 71 GLY A CA 1
ATOM 595 C C . GLY A 1 71 ? -10.521 -2.567 8.537 1.00 91.75 71 GLY A C 1
ATOM 596 O O . GLY A 1 71 ? -11.723 -2.819 8.527 1.00 91.75 71 GLY A O 1
ATOM 597 N N . TYR A 1 72 ? -9.858 -2.249 7.424 1.00 93.56 72 TYR A N 1
ATOM 598 C CA . TYR A 1 72 ? -10.505 -2.240 6.114 1.00 93.56 72 TYR A CA 1
ATOM 599 C C . TYR A 1 72 ? -10.602 -3.660 5.547 1.00 93.56 72 TYR A C 1
ATOM 601 O O . TYR A 1 72 ? -9.615 -4.390 5.489 1.00 93.56 72 TYR A O 1
ATOM 609 N N . GLN A 1 73 ? -11.800 -4.034 5.100 1.00 92.56 73 GLN A N 1
ATOM 610 C CA . GLN A 1 73 ? -12.110 -5.357 4.551 1.00 92.56 73 GLN A CA 1
ATOM 611 C C . GLN A 1 73 ? -12.438 -5.284 3.057 1.00 92.56 73 GLN A C 1
ATOM 613 O O . GLN A 1 73 ? -12.911 -4.244 2.573 1.00 92.56 73 GLN A O 1
ATOM 618 N N . GLY A 1 74 ? -12.244 -6.411 2.370 1.00 95.50 74 GLY A N 1
ATOM 619 C CA . GLY A 1 74 ? -12.484 -6.567 0.937 1.00 95.50 74 GLY A CA 1
ATOM 620 C C . GLY A 1 74 ? -11.202 -6.698 0.120 1.00 95.50 74 GLY A C 1
ATOM 621 O O . GLY A 1 74 ? -10.121 -6.936 0.666 1.00 95.50 74 GLY A O 1
ATOM 622 N N . SER A 1 75 ? -11.325 -6.519 -1.192 1.00 96.81 75 SER A N 1
ATOM 623 C CA . SER A 1 75 ? -10.169 -6.449 -2.094 1.00 96.81 75 SER A CA 1
ATOM 624 C C . SER A 1 75 ? -9.300 -5.217 -1.803 1.00 96.81 75 SER A C 1
ATOM 626 O O . SER A 1 75 ? -9.761 -4.250 -1.194 1.00 96.81 75 SER A O 1
ATOM 628 N N . THR A 1 76 ? -8.048 -5.200 -2.268 1.00 96.50 76 THR A N 1
ATOM 629 C CA . THR A 1 76 ? -7.159 -4.034 -2.104 1.00 96.50 76 THR A CA 1
ATOM 630 C C . THR A 1 76 ? -7.790 -2.766 -2.682 1.00 96.50 76 THR A C 1
ATOM 632 O O . THR A 1 76 ? -7.788 -1.720 -2.035 1.00 96.50 76 THR A O 1
ATOM 635 N N . GLY A 1 77 ? -8.445 -2.874 -3.843 1.00 96.69 77 GLY A N 1
ATOM 636 C CA . GLY A 1 77 ? -9.191 -1.771 -4.444 1.00 96.69 77 GLY A CA 1
ATOM 637 C C . GLY A 1 77 ? -10.372 -1.299 -3.585 1.00 96.69 77 GLY A C 1
ATOM 638 O O . GLY A 1 77 ? -10.572 -0.099 -3.414 1.00 96.69 77 GLY A O 1
ATOM 639 N N . GLU A 1 78 ? -11.147 -2.208 -2.991 1.00 97.19 78 GLU A N 1
ATOM 640 C CA . GLU A 1 78 ? -12.229 -1.830 -2.070 1.00 97.19 78 GLU A CA 1
ATOM 641 C C . GLU A 1 78 ? -11.708 -1.166 -0.798 1.00 97.19 78 GLU A C 1
ATOM 643 O O . GLU A 1 78 ? -12.279 -0.168 -0.348 1.00 97.19 78 GLU A O 1
ATOM 648 N N . LYS A 1 79 ? -10.615 -1.688 -0.232 1.00 97.50 79 LYS A N 1
ATOM 649 C CA . LYS A 1 79 ? -9.947 -1.085 0.923 1.00 97.50 79 LYS A CA 1
ATOM 650 C C . LYS A 1 79 ? -9.494 0.336 0.586 1.00 97.50 79 LYS A C 1
ATOM 652 O O . LYS A 1 79 ? -9.817 1.239 1.351 1.00 97.50 79 LYS A O 1
ATOM 657 N N . LEU A 1 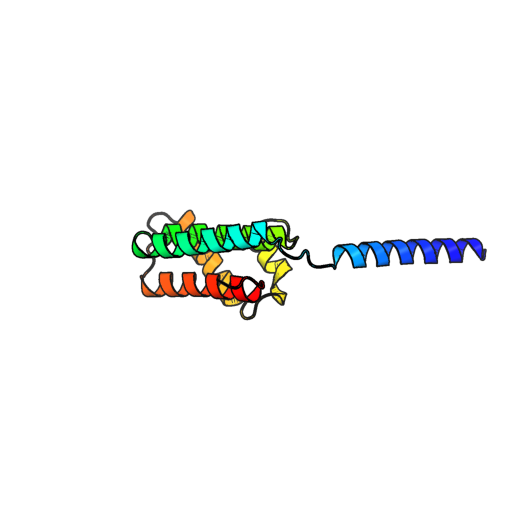80 ? -8.873 0.552 -0.580 1.00 96.88 80 LEU A N 1
ATOM 658 C CA . LEU A 1 80 ? -8.471 1.880 -1.064 1.00 96.88 80 LEU A CA 1
ATOM 659 C C . LEU A 1 80 ? -9.649 2.853 -1.185 1.00 96.88 80 LEU A C 1
ATOM 661 O O . LEU A 1 80 ? -9.545 3.990 -0.725 1.00 96.88 80 LEU A O 1
ATOM 665 N N . LYS A 1 81 ? -10.789 2.416 -1.744 1.00 96.25 81 LYS A N 1
ATOM 666 C CA . LYS A 1 81 ? -12.006 3.250 -1.806 1.00 96.25 81 LYS A CA 1
ATOM 667 C C . LYS A 1 81 ? -12.457 3.671 -0.406 1.00 96.25 81 LYS A C 1
ATOM 669 O O . LYS A 1 81 ? -12.716 4.846 -0.160 1.00 96.25 81 LYS A O 1
ATOM 674 N N . LYS A 1 82 ? -12.527 2.718 0.528 1.00 95.44 82 LYS A N 1
ATOM 675 C CA . LYS A 1 82 ? -12.993 2.951 1.906 1.00 95.44 82 LYS A CA 1
ATOM 676 C C . LYS A 1 82 ? -12.009 3.793 2.728 1.00 95.44 82 LYS A C 1
ATOM 678 O O . LYS A 1 82 ? -12.427 4.513 3.634 1.00 95.44 82 LYS A O 1
ATOM 683 N N . SER A 1 83 ? -10.713 3.717 2.427 1.00 95.38 83 SER A N 1
ATOM 684 C CA . SER A 1 83 ? -9.647 4.418 3.145 1.00 95.38 83 SER A CA 1
ATOM 685 C C . SER A 1 83 ? -9.178 5.706 2.464 1.00 95.38 83 SER A C 1
ATOM 687 O O . SER A 1 83 ? -8.180 6.274 2.894 1.00 95.38 83 SER A O 1
ATOM 689 N N . ALA A 1 84 ? -9.901 6.197 1.451 1.00 95.06 84 ALA A N 1
ATOM 690 C CA . ALA A 1 84 ? -9.579 7.393 0.666 1.00 95.06 84 ALA A CA 1
ATOM 691 C C . ALA A 1 84 ? -9.095 8.590 1.505 1.00 95.06 84 ALA A C 1
ATOM 693 O O . ALA A 1 84 ? -8.092 9.218 1.186 1.00 95.06 84 ALA A O 1
ATOM 694 N N . LYS A 1 85 ? -9.779 8.859 2.624 1.00 94.38 85 LYS A N 1
ATOM 695 C CA . LYS A 1 85 ? -9.498 9.990 3.526 1.00 94.38 85 LYS A CA 1
ATOM 696 C C . LYS A 1 85 ? -8.181 9.875 4.304 1.00 94.38 85 LYS A C 1
ATOM 698 O O . LYS A 1 85 ? -7.855 10.790 5.051 1.00 94.38 85 LYS A O 1
ATOM 703 N N . LEU A 1 86 ? -7.484 8.740 4.230 1.00 93.94 86 LEU A N 1
ATOM 704 C CA . LEU A 1 86 ? -6.198 8.543 4.904 1.00 93.94 86 LEU A CA 1
ATOM 705 C C . LEU A 1 86 ? -5.010 9.001 4.061 1.00 93.94 86 LEU A C 1
ATOM 707 O O . LEU A 1 86 ? -3.911 9.063 4.594 1.00 93.94 86 LEU A O 1
ATOM 711 N N . PHE A 1 87 ? -5.214 9.280 2.776 1.00 96.44 87 PHE A N 1
ATOM 712 C CA . PHE A 1 87 ? -4.129 9.518 1.836 1.00 96.44 87 PHE A CA 1
ATOM 713 C C . PHE A 1 87 ? -4.094 10.967 1.375 1.00 96.44 87 PHE A C 1
ATOM 715 O O . PHE A 1 87 ? -5.129 11.564 1.083 1.00 96.44 87 PHE A O 1
ATOM 722 N N . SER A 1 88 ? -2.883 11.498 1.252 1.00 95.75 88 SER A N 1
ATOM 723 C CA . SER A 1 88 ? -2.627 12.832 0.710 1.00 95.75 88 SER A CA 1
ATOM 724 C C . SER A 1 88 ? -2.903 12.906 -0.794 1.00 95.75 88 SER A C 1
ATOM 726 O O . SER A 1 88 ? -3.370 13.929 -1.286 1.00 95.75 88 SER A O 1
ATOM 728 N N . ASN A 1 89 ? -2.655 11.816 -1.531 1.00 96.44 89 ASN A N 1
ATOM 729 C CA . ASN A 1 89 ? -2.952 11.715 -2.958 1.00 96.44 89 ASN A CA 1
ATOM 730 C C . ASN A 1 89 ? -3.477 10.320 -3.326 1.00 96.44 89 ASN A C 1
ATOM 732 O O . ASN A 1 89 ? -2.727 9.403 -3.656 1.00 96.44 89 ASN A O 1
ATOM 736 N N . LEU A 1 90 ? -4.800 10.165 -3.294 1.00 96.75 90 LEU A N 1
ATOM 737 C CA . LEU A 1 90 ? -5.462 8.901 -3.619 1.00 96.75 90 LEU A CA 1
ATOM 738 C C . LEU A 1 90 ? -5.260 8.473 -5.084 1.00 96.75 90 LEU A C 1
ATOM 740 O O . LEU A 1 90 ? -5.177 7.278 -5.369 1.00 96.75 90 LEU A O 1
ATOM 744 N N . ASN A 1 91 ? -5.180 9.429 -6.012 1.00 97.88 91 ASN A N 1
ATOM 745 C CA . ASN A 1 91 ? -5.069 9.143 -7.444 1.00 97.88 91 ASN A CA 1
ATOM 746 C C . ASN A 1 91 ? -3.728 8.489 -7.790 1.00 97.88 91 ASN A C 1
ATOM 748 O O . ASN A 1 91 ? -3.692 7.540 -8.573 1.00 97.88 91 ASN A O 1
ATOM 752 N N . GLU A 1 92 ? -2.642 8.943 -7.160 1.00 98.06 92 GLU A N 1
ATOM 753 C CA . GLU A 1 92 ? -1.322 8.316 -7.288 1.00 98.06 92 GLU A CA 1
ATOM 754 C C . GLU A 1 92 ? -1.351 6.854 -6.830 1.00 98.06 92 GLU A C 1
ATOM 756 O O . GLU A 1 92 ? -0.841 5.974 -7.520 1.00 98.06 92 GLU A O 1
ATOM 761 N N . ILE A 1 93 ? -2.010 6.566 -5.708 1.00 98.19 93 ILE A N 1
ATOM 762 C CA . ILE A 1 93 ? -2.081 5.206 -5.158 1.00 98.19 93 ILE A CA 1
ATOM 763 C C . ILE A 1 93 ? -2.913 4.293 -6.062 1.00 98.19 93 ILE A C 1
ATOM 765 O O . ILE A 1 93 ? -2.529 3.151 -6.307 1.00 98.19 93 ILE A O 1
ATOM 769 N N . TRP A 1 94 ? -4.017 4.797 -6.624 1.00 98.44 94 TRP A N 1
ATOM 770 C CA . TRP A 1 94 ? -4.774 4.061 -7.641 1.00 98.44 94 TRP A CA 1
ATOM 771 C C . TRP A 1 94 ? -3.946 3.751 -8.875 1.00 98.44 94 TRP A C 1
ATOM 773 O O . TRP A 1 94 ? -4.062 2.658 -9.426 1.00 98.44 94 TRP A O 1
ATOM 783 N N . HIS A 1 95 ? -3.135 4.705 -9.316 1.00 98.38 95 HIS A N 1
ATOM 784 C CA . HIS A 1 95 ? -2.220 4.499 -10.421 1.00 98.38 95 HIS A CA 1
ATOM 785 C C . HIS A 1 95 ? -1.209 3.391 -10.093 1.00 98.38 95 HIS A C 1
ATOM 787 O O . HIS A 1 95 ? -1.122 2.428 -10.847 1.00 98.38 95 HIS A O 1
ATOM 793 N N . ALA A 1 96 ? -0.554 3.442 -8.930 1.00 98.50 96 ALA A N 1
ATOM 794 C CA . ALA A 1 96 ? 0.369 2.397 -8.485 1.00 98.50 96 ALA A CA 1
ATOM 795 C C . ALA A 1 96 ? -0.297 1.007 -8.403 1.00 98.50 96 ALA A C 1
ATOM 797 O O . ALA A 1 96 ? 0.242 0.028 -8.923 1.00 98.50 96 ALA A O 1
ATOM 798 N N . HIS A 1 97 ? -1.503 0.924 -7.831 1.00 98.25 97 HIS A N 1
ATOM 799 C CA . HIS A 1 97 ? -2.275 -0.318 -7.753 1.00 98.25 97 HIS A CA 1
ATOM 800 C C . HIS A 1 97 ? -2.642 -0.867 -9.144 1.00 98.25 97 HIS A C 1
ATOM 802 O O . HIS A 1 97 ? -2.531 -2.065 -9.403 1.00 98.25 97 HIS A O 1
ATOM 808 N N . LYS A 1 98 ? -3.039 0.001 -10.084 1.00 98.12 98 LYS A N 1
ATOM 809 C CA . LYS A 1 98 ? -3.318 -0.402 -11.471 1.00 98.12 98 LYS A CA 1
ATOM 810 C C . LYS A 1 98 ? -2.058 -0.874 -12.188 1.00 98.12 98 LYS A C 1
ATOM 812 O O . LYS A 1 98 ? -2.120 -1.898 -12.858 1.00 98.12 98 LYS A O 1
ATOM 817 N N . THR A 1 99 ? -0.929 -0.187 -12.022 1.00 98.25 99 THR A N 1
ATOM 818 C CA . THR A 1 99 ? 0.359 -0.619 -12.584 1.00 98.25 99 THR A CA 1
ATOM 819 C C . THR A 1 99 ? 0.745 -2.001 -12.063 1.00 98.25 99 THR A C 1
ATOM 821 O O . THR A 1 99 ? 1.120 -2.868 -12.848 1.00 98.25 99 THR A O 1
ATOM 824 N N . ARG A 1 100 ? 0.538 -2.267 -10.766 1.00 97.56 100 ARG A N 1
ATOM 825 C CA . ARG A 1 100 ? 0.690 -3.612 -10.196 1.00 97.56 100 ARG A CA 1
ATOM 826 C C . ARG A 1 100 ? -0.220 -4.640 -10.876 1.00 97.56 100 ARG A C 1
ATOM 828 O O . ARG A 1 100 ? 0.222 -5.755 -11.136 1.00 97.56 100 ARG A O 1
ATOM 835 N N . ASN A 1 101 ? -1.476 -4.295 -11.159 1.00 97.50 101 ASN A N 1
ATOM 836 C CA . ASN A 1 101 ? -2.402 -5.217 -11.826 1.00 97.50 101 ASN A CA 1
ATOM 837 C C . ASN A 1 101 ? -1.950 -5.548 -13.252 1.00 97.50 101 ASN A C 1
ATOM 839 O O . ASN A 1 101 ? -2.040 -6.708 -13.641 1.00 97.50 101 ASN A O 1
ATOM 843 N N . LYS A 1 102 ? -1.400 -4.575 -13.992 1.00 97.94 102 LYS A N 1
ATOM 844 C CA . LYS A 1 102 ? -0.795 -4.832 -15.308 1.00 97.94 102 LYS A CA 1
ATOM 845 C C . LYS A 1 102 ? 0.368 -5.809 -15.203 1.00 97.94 102 LYS A C 1
ATOM 847 O O . LYS A 1 102 ? 0.359 -6.827 -15.877 1.00 97.94 102 LYS A O 1
ATOM 852 N N . ILE A 1 103 ? 1.296 -5.567 -14.271 1.00 97.44 103 ILE A N 1
ATOM 853 C CA . ILE A 1 103 ? 2.434 -6.467 -14.010 1.00 97.44 103 ILE A CA 1
ATOM 854 C C . ILE A 1 103 ? 1.971 -7.907 -13.732 1.00 97.44 103 ILE A C 1
ATOM 856 O O . ILE A 1 103 ? 2.640 -8.847 -14.146 1.00 97.44 103 ILE A O 1
ATOM 860 N N . ALA A 1 104 ? 0.855 -8.085 -13.020 1.00 96.06 104 ALA A N 1
ATOM 861 C CA . ALA A 1 104 ? 0.366 -9.404 -12.622 1.00 96.06 104 ALA A CA 1
ATOM 862 C C . ALA A 1 104 ? -0.440 -10.147 -13.702 1.00 96.06 104 ALA A C 1
ATOM 864 O O . ALA A 1 104 ? -0.512 -11.373 -13.646 1.00 96.06 104 ALA A O 1
ATOM 865 N N . HIS A 1 105 ? -1.097 -9.436 -14.622 1.00 95.19 105 HIS A N 1
ATOM 866 C CA . HIS A 1 105 ? -2.111 -10.027 -15.506 1.00 95.19 105 HIS A CA 1
ATOM 867 C C . HIS A 1 105 ? -1.842 -9.843 -16.999 1.00 95.19 105 HIS A C 1
ATOM 869 O O . HIS A 1 105 ? -2.340 -10.634 -17.796 1.00 95.19 105 HIS A O 1
ATOM 875 N N . GLU A 1 106 ? -1.091 -8.817 -17.394 1.00 95.81 106 GLU A N 1
ATOM 876 C CA . GLU A 1 106 ? -0.748 -8.586 -18.794 1.00 95.81 106 GLU A CA 1
ATOM 877 C C . GLU A 1 106 ? 0.518 -9.375 -19.149 1.00 95.81 106 GLU A C 1
ATOM 879 O O . GLU A 1 106 ? 1.584 -9.192 -18.553 1.00 95.81 106 GLU A O 1
ATOM 884 N N . ILE A 1 107 ? 0.391 -10.257 -20.139 1.00 90.31 107 ILE A N 1
ATOM 885 C CA . ILE A 1 107 ? 1.522 -10.983 -20.718 1.00 90.31 107 ILE A CA 1
ATOM 886 C C . ILE A 1 107 ? 2.419 -9.953 -21.423 1.00 90.31 107 ILE A C 1
ATOM 888 O O . ILE A 1 107 ? 1.922 -9.058 -22.103 1.00 90.31 107 ILE A O 1
ATOM 892 N N . ASP A 1 108 ? 3.732 -10.041 -21.204 1.00 91.94 108 ASP A N 1
ATOM 893 C CA . ASP A 1 108 ? 4.755 -9.145 -21.770 1.00 91.94 108 ASP A CA 1
ATOM 894 C C . ASP A 1 108 ? 4.667 -7.661 -21.373 1.00 91.94 108 ASP A C 1
ATOM 896 O O . ASP A 1 108 ? 5.309 -6.803 -21.986 1.00 91.94 108 ASP A O 1
ATOM 900 N N . TYR A 1 109 ? 3.959 -7.328 -20.287 1.00 94.56 109 TYR A N 1
ATOM 901 C CA . TYR A 1 109 ? 3.965 -5.958 -19.775 1.00 94.56 109 TYR A CA 1
ATOM 902 C C . TYR A 1 109 ? 5.384 -5.517 -19.399 1.00 94.56 109 TYR A C 1
ATOM 904 O O . TYR A 1 109 ? 6.031 -6.104 -18.525 1.00 94.56 109 TYR A O 1
ATOM 912 N N . SER A 1 110 ? 5.875 -4.450 -20.026 1.00 93.62 110 SER A N 1
ATOM 913 C CA . SER A 1 110 ? 7.147 -3.813 -19.691 1.00 93.62 110 SER A CA 1
ATOM 914 C C . SER A 1 110 ? 6.903 -2.496 -18.958 1.00 93.62 110 SER A C 1
ATOM 916 O O . SER A 1 110 ? 5.966 -1.754 -19.246 1.00 93.62 110 SER A O 1
ATOM 918 N N . ILE A 1 111 ? 7.747 -2.216 -17.969 1.00 96.50 111 ILE A N 1
ATOM 919 C CA . ILE A 1 111 ? 7.708 -0.984 -17.185 1.00 96.50 111 ILE A CA 1
ATOM 920 C C . ILE A 1 111 ? 9.081 -0.329 -17.269 1.00 96.50 111 ILE A C 1
ATOM 922 O O . ILE A 1 111 ? 10.101 -1.003 -17.128 1.00 96.50 111 ILE A O 1
ATOM 926 N N . SER A 1 112 ? 9.114 0.976 -17.532 1.00 97.62 112 SER A N 1
ATOM 927 C CA . SER A 1 112 ? 10.374 1.715 -17.581 1.00 97.62 112 SER A CA 1
ATOM 928 C C . SER A 1 112 ? 10.956 1.886 -16.176 1.00 97.62 112 SER A C 1
ATOM 930 O O . SER A 1 112 ? 10.223 1.907 -15.187 1.00 97.62 112 SER A O 1
ATOM 932 N N . SER A 1 113 ? 12.276 2.065 -16.083 1.00 96.75 113 SER A N 1
ATOM 933 C CA . SER A 1 113 ? 12.951 2.321 -14.800 1.00 96.75 113 SER A CA 1
ATOM 934 C C . SER A 1 113 ? 12.421 3.586 -14.106 1.00 96.75 113 SER A C 1
ATOM 936 O O . SER A 1 113 ? 12.175 3.594 -12.903 1.00 96.75 113 SER A O 1
ATOM 938 N N . ALA A 1 114 ? 12.153 4.650 -14.869 1.00 97.88 114 ALA A N 1
ATOM 939 C CA . ALA A 1 114 ? 11.586 5.881 -14.319 1.00 97.88 114 ALA A CA 1
ATOM 940 C C . ALA A 1 114 ? 10.185 5.655 -13.721 1.00 97.88 114 ALA A C 1
ATOM 942 O O . ALA A 1 114 ? 9.874 6.149 -12.635 1.00 97.88 114 ALA A O 1
ATOM 943 N N . GLU A 1 115 ? 9.348 4.881 -14.412 1.00 98.12 115 GLU A N 1
ATOM 944 C CA . GLU A 1 115 ? 7.990 4.586 -13.966 1.00 98.12 115 GLU A CA 1
ATOM 945 C C . GLU A 1 115 ? 7.984 3.633 -12.765 1.00 98.12 115 GLU A C 1
ATOM 947 O O . GLU A 1 115 ? 7.263 3.867 -11.795 1.00 98.12 115 GLU A O 1
ATOM 952 N N . SER A 1 116 ? 8.847 2.613 -12.753 1.00 98.25 116 SER A N 1
ATOM 953 C CA . SER A 1 116 ? 8.961 1.711 -11.606 1.00 98.25 116 SER A CA 1
ATOM 954 C C . SER A 1 116 ? 9.427 2.450 -10.345 1.00 98.25 116 SER A C 1
ATOM 956 O O . SER A 1 116 ? 8.859 2.245 -9.269 1.00 98.25 116 SER A O 1
ATOM 958 N N . GLN A 1 117 ? 10.384 3.379 -10.472 1.00 98.50 117 GLN A N 1
ATOM 959 C CA . GLN A 1 117 ? 10.850 4.214 -9.358 1.00 98.50 117 GLN A CA 1
ATOM 960 C C . GLN A 1 117 ? 9.736 5.116 -8.828 1.00 98.50 117 GLN A C 1
ATOM 962 O O . GLN A 1 117 ? 9.569 5.269 -7.615 1.00 98.50 117 GLN A O 1
ATOM 967 N N . LYS A 1 118 ? 8.955 5.712 -9.734 1.00 98.56 118 LYS A N 1
ATOM 968 C CA . LYS A 1 118 ? 7.806 6.541 -9.373 1.00 98.56 118 LYS A CA 1
ATOM 969 C C . LYS A 1 118 ? 6.759 5.729 -8.611 1.00 98.56 118 LYS A C 1
ATOM 971 O O . LYS A 1 118 ? 6.325 6.160 -7.545 1.00 98.56 118 LYS A O 1
ATOM 976 N N . VAL A 1 119 ? 6.391 4.549 -9.109 1.00 98.62 119 VAL A N 1
ATOM 977 C CA . VAL A 1 119 ? 5.426 3.652 -8.452 1.00 98.62 119 VAL A CA 1
ATOM 978 C C . VAL A 1 119 ? 5.906 3.236 -7.063 1.00 98.62 119 VAL A C 1
ATOM 980 O O . VAL A 1 119 ? 5.127 3.287 -6.110 1.00 98.62 119 VAL A O 1
ATOM 983 N N . LEU A 1 120 ? 7.189 2.898 -6.908 1.00 98.44 120 LEU A N 1
ATOM 984 C CA . LEU A 1 120 ? 7.741 2.538 -5.602 1.00 98.44 120 LEU A CA 1
ATOM 985 C C . LEU A 1 120 ? 7.648 3.702 -4.600 1.00 98.44 120 LEU A C 1
ATOM 987 O O . LEU A 1 120 ? 7.205 3.507 -3.466 1.00 98.44 120 LEU A O 1
ATOM 991 N N . LYS A 1 121 ? 7.988 4.925 -5.027 1.00 98.31 121 LYS A N 1
ATOM 992 C CA . LYS A 1 121 ? 7.870 6.138 -4.195 1.00 98.31 121 LYS A CA 1
ATOM 993 C C . LYS A 1 121 ? 6.428 6.436 -3.788 1.00 98.31 121 LYS A C 1
ATOM 995 O O . LYS A 1 121 ? 6.193 6.901 -2.673 1.00 98.31 121 LYS A O 1
ATOM 1000 N N . ILE A 1 122 ? 5.457 6.152 -4.658 1.00 98.62 122 ILE A N 1
ATOM 1001 C CA . ILE A 1 122 ? 4.034 6.293 -4.328 1.00 98.62 122 ILE A CA 1
ATOM 1002 C C . ILE A 1 122 ? 3.656 5.358 -3.173 1.00 98.62 122 ILE A C 1
ATOM 1004 O O . ILE A 1 122 ? 3.000 5.804 -2.231 1.00 98.62 122 ILE A O 1
ATOM 1008 N N . PHE A 1 123 ? 4.095 4.093 -3.193 1.00 98.56 123 PHE A N 1
ATOM 1009 C CA . PHE A 1 123 ? 3.844 3.174 -2.076 1.00 98.56 123 PHE A CA 1
ATOM 1010 C C . PHE A 1 123 ? 4.520 3.635 -0.784 1.00 98.56 123 PHE A C 1
ATOM 1012 O O . PHE A 1 123 ? 3.885 3.625 0.269 1.00 98.56 123 PHE A O 1
ATOM 1019 N N . GLU A 1 124 ? 5.767 4.108 -0.857 1.00 98.25 124 GLU A N 1
ATOM 1020 C CA . GLU A 1 124 ? 6.470 4.653 0.309 1.00 98.25 124 GLU A CA 1
ATOM 1021 C C . GLU A 1 124 ? 5.695 5.814 0.948 1.00 98.25 124 GLU A C 1
ATOM 1023 O O . GLU A 1 124 ? 5.486 5.850 2.163 1.00 98.25 124 GLU A O 1
ATOM 1028 N N . LYS A 1 125 ? 5.220 6.753 0.124 1.00 98.12 125 LYS A N 1
ATOM 1029 C CA . LYS A 1 125 ? 4.407 7.886 0.573 1.00 98.12 125 LYS A CA 1
ATOM 1030 C C . LYS A 1 125 ? 3.073 7.423 1.158 1.00 98.12 125 LYS A C 1
ATOM 1032 O O . LYS A 1 125 ? 2.685 7.896 2.221 1.00 98.12 125 LYS A O 1
ATOM 1037 N N . ALA A 1 126 ? 2.412 6.450 0.530 1.00 98.06 126 ALA A N 1
ATOM 1038 C CA . ALA A 1 126 ? 1.177 5.868 1.048 1.00 98.06 126 ALA A CA 1
ATOM 1039 C C . ALA A 1 126 ? 1.378 5.227 2.432 1.00 98.06 126 ALA A C 1
ATOM 1041 O O . ALA A 1 126 ? 0.514 5.335 3.298 1.00 98.06 126 ALA A O 1
ATOM 1042 N N . PHE A 1 127 ? 2.520 4.584 2.679 1.00 97.94 127 PHE A N 1
ATOM 1043 C CA . PHE A 1 127 ? 2.842 4.019 3.991 1.00 97.94 127 PHE A CA 1
ATOM 1044 C C . PHE A 1 127 ? 3.042 5.113 5.044 1.00 97.94 127 PHE A C 1
ATOM 1046 O O . PHE A 1 127 ? 2.503 4.986 6.147 1.00 97.94 127 PHE A O 1
ATOM 1053 N N . LYS A 1 128 ? 3.714 6.216 4.688 1.00 97.06 128 LYS A N 1
ATOM 1054 C CA . LYS A 1 128 ? 3.857 7.398 5.557 1.00 97.06 128 LYS A CA 1
ATOM 1055 C C . LYS A 1 128 ? 2.504 8.026 5.893 1.00 97.06 128 LYS A C 1
ATOM 1057 O O . LYS A 1 128 ? 2.221 8.242 7.069 1.00 97.06 128 LYS A O 1
ATOM 1062 N N . ASP A 1 129 ? 1.630 8.200 4.903 1.00 96.31 129 ASP A N 1
ATOM 1063 C CA . ASP A 1 129 ? 0.252 8.685 5.091 1.00 96.31 129 ASP A CA 1
ATOM 1064 C C . ASP A 1 129 ? -0.553 7.781 6.049 1.00 96.31 129 ASP A C 1
ATOM 1066 O O . ASP A 1 129 ? -1.375 8.233 6.848 1.00 96.31 129 ASP A O 1
ATOM 1070 N N . LEU A 1 130 ? -0.269 6.476 6.036 1.00 95.12 130 LEU A N 1
ATOM 1071 C CA . LEU A 1 130 ? -0.865 5.494 6.943 1.00 95.12 130 LEU A CA 1
ATOM 1072 C C . LEU A 1 130 ? -0.204 5.461 8.336 1.00 95.12 130 LEU A C 1
ATOM 1074 O O . LEU A 1 130 ? -0.612 4.653 9.182 1.00 95.12 130 LEU A O 1
ATOM 1078 N N . GLY A 1 131 ? 0.752 6.347 8.614 1.00 93.81 131 GLY A N 1
ATOM 1079 C CA . GLY A 1 131 ? 1.462 6.450 9.889 1.00 93.81 131 GLY A CA 1
ATOM 1080 C C . GLY A 1 131 ? 2.556 5.397 10.069 1.00 93.81 131 GLY A C 1
ATOM 1081 O O . GLY A 1 131 ? 2.859 5.022 11.201 1.00 93.81 131 GLY A O 1
ATOM 1082 N N . ILE A 1 132 ? 3.100 4.869 8.971 1.00 94.31 132 ILE A N 1
ATOM 1083 C CA . ILE A 1 132 ? 4.290 4.021 8.985 1.00 94.31 132 ILE A CA 1
ATOM 1084 C C . ILE A 1 132 ? 5.499 4.894 8.658 1.00 94.31 132 ILE A C 1
ATOM 1086 O O . ILE A 1 132 ? 5.692 5.313 7.521 1.00 94.31 132 ILE A O 1
ATOM 1090 N N . GLU A 1 133 ? 6.337 5.138 9.654 1.00 89.81 133 GLU A N 1
ATOM 1091 C CA . GLU A 1 133 ? 7.675 5.689 9.436 1.00 89.81 133 GLU A CA 1
ATOM 1092 C C . GLU A 1 133 ? 8.574 4.568 8.896 1.00 89.81 133 GLU A C 1
ATOM 1094 O O . GLU A 1 133 ? 8.528 3.461 9.435 1.00 89.81 133 GLU A O 1
ATOM 1099 N N . LEU A 1 134 ? 9.347 4.809 7.835 1.00 85.44 134 LEU A N 1
ATOM 1100 C CA . LEU A 1 134 ? 10.117 3.792 7.096 1.00 85.44 134 LEU A CA 1
ATOM 1101 C C . LEU A 1 134 ? 11.614 4.069 7.090 1.00 85.44 134 LEU A C 1
ATOM 1103 O O . LEU A 1 134 ? 11.973 5.264 7.126 1.00 85.44 134 LEU A O 1
#

Radius of gyration: 20.14 Å; chains: 1; bounding box: 65×24×52 Å

Foldseek 3Di:
DDPVVVVVVVVVVVVVVVVVVVLPPFQDQDPVLLVVLVVLLVVLVVCCVPPLLVSLLSLLVSQQVLLVNRPQDDDSVSSLVVCVVLAPDSPLQVVSVVLNVCSVPPDPDDDDPVRSVSSSVSSVRSCVSSVRDD